Protein AF-A0A7W1T3N4-F1 (afdb_monomer)

Structure (mmCIF, N/CA/C/O backbone):
data_AF-A0A7W1T3N4-F1
#
_entry.id   AF-A0A7W1T3N4-F1
#
loop_
_atom_site.group_PDB
_atom_site.id
_atom_site.type_symbol
_atom_site.label_atom_id
_atom_site.label_alt_id
_atom_site.label_comp_id
_atom_site.label_asym_id
_atom_site.label_entity_id
_atom_site.label_seq_id
_atom_site.pdbx_PDB_ins_code
_atom_site.Cartn_x
_atom_site.Cartn_y
_atom_site.Cartn_z
_atom_site.occupancy
_atom_site.B_iso_or_equiv
_atom_site.auth_seq_id
_atom_site.auth_comp_id
_atom_site.auth_asym_id
_atom_site.auth_atom_id
_atom_site.pdbx_PDB_model_num
ATOM 1 N N . MET A 1 1 ? 21.839 -11.725 -26.999 1.00 81.81 1 MET A N 1
ATOM 2 C CA . MET A 1 1 ? 21.968 -10.620 -26.021 1.00 81.81 1 MET A CA 1
ATOM 3 C C . MET A 1 1 ? 20.569 -10.101 -25.738 1.00 81.81 1 MET A C 1
ATOM 5 O O . MET A 1 1 ? 19.747 -10.177 -26.647 1.00 81.81 1 MET A O 1
ATOM 9 N N . GLU A 1 2 ? 20.290 -9.672 -24.509 1.00 89.69 2 GLU A N 1
ATOM 10 C CA . GLU A 1 2 ? 18.996 -9.102 -24.119 1.00 89.69 2 GLU A CA 1
ATOM 11 C C . GLU A 1 2 ? 19.198 -7.636 -23.736 1.00 89.69 2 GLU A C 1
ATOM 13 O O . GLU A 1 2 ? 20.086 -7.328 -22.941 1.00 89.69 2 GLU A O 1
ATOM 18 N N . GLU A 1 3 ? 18.391 -6.753 -24.314 1.00 93.06 3 GLU A N 1
ATOM 19 C CA . GLU A 1 3 ? 18.346 -5.331 -23.975 1.00 93.06 3 GLU A CA 1
ATOM 20 C C . GLU A 1 3 ? 16.928 -4.966 -23.535 1.00 93.06 3 GLU A C 1
ATOM 22 O O . GLU A 1 3 ? 15.947 -5.442 -24.111 1.00 93.06 3 GLU A O 1
ATOM 27 N N . ARG A 1 4 ? 16.814 -4.119 -22.510 1.00 95.69 4 ARG A N 1
ATOM 28 C CA . ARG A 1 4 ? 15.535 -3.724 -21.912 1.00 95.69 4 ARG A CA 1
ATOM 29 C C . ARG A 1 4 ? 15.397 -2.207 -21.860 1.00 95.69 4 ARG A C 1
ATOM 31 O O . ARG A 1 4 ? 16.381 -1.491 -21.669 1.00 95.69 4 ARG A O 1
ATOM 38 N N . THR A 1 5 ? 14.162 -1.741 -21.976 1.00 95.62 5 THR A N 1
ATOM 39 C CA . THR A 1 5 ? 13.712 -0.410 -21.542 1.00 95.62 5 THR A CA 1
ATOM 40 C C . THR A 1 5 ? 12.548 -0.588 -20.568 1.00 95.62 5 THR A C 1
ATOM 42 O O . THR A 1 5 ? 12.168 -1.718 -20.268 1.00 95.62 5 THR A O 1
ATOM 45 N N . ASP A 1 6 ? 11.947 0.497 -20.085 1.00 95.31 6 ASP A N 1
ATOM 46 C CA . ASP A 1 6 ? 10.737 0.436 -19.258 1.00 95.31 6 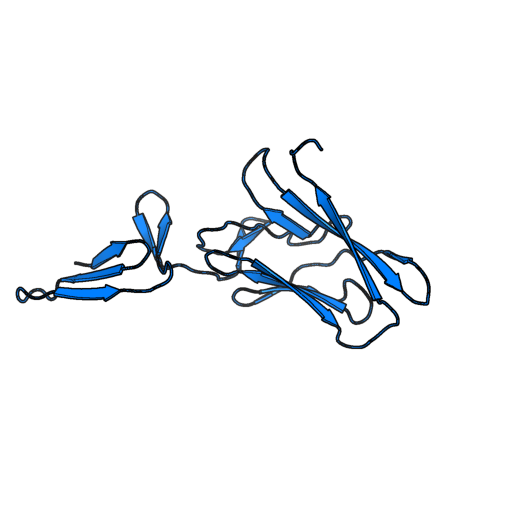ASP A CA 1
ATOM 47 C C . ASP A 1 6 ? 9.613 -0.407 -19.891 1.00 95.31 6 ASP A C 1
ATOM 49 O O . ASP A 1 6 ? 8.944 -1.167 -19.199 1.00 95.31 6 ASP A O 1
ATOM 53 N N . THR A 1 7 ? 9.442 -0.324 -21.208 1.00 96.81 7 THR A N 1
ATOM 54 C CA . THR A 1 7 ? 8.292 -0.857 -21.959 1.00 96.81 7 THR A CA 1
ATOM 55 C C . THR A 1 7 ? 8.673 -1.871 -23.035 1.00 96.81 7 THR A C 1
ATOM 57 O O . THR A 1 7 ? 7.804 -2.347 -23.772 1.00 96.81 7 THR A O 1
ATOM 60 N N . GLU A 1 8 ? 9.954 -2.220 -23.157 1.00 96.69 8 GLU A N 1
ATOM 61 C CA . GLU A 1 8 ? 10.449 -3.054 -24.251 1.00 96.69 8 GLU A CA 1
ATOM 62 C C . GLU A 1 8 ? 11.464 -4.099 -23.784 1.00 96.69 8 GLU A C 1
ATOM 64 O O . GLU A 1 8 ? 12.259 -3.865 -22.871 1.00 96.69 8 GLU A O 1
ATOM 69 N N . ILE A 1 9 ? 11.469 -5.241 -24.477 1.00 96.88 9 ILE A N 1
ATOM 70 C CA . ILE A 1 9 ? 12.539 -6.243 -24.408 1.00 96.88 9 ILE A CA 1
ATOM 71 C C . ILE A 1 9 ? 12.964 -6.590 -25.835 1.00 96.88 9 ILE A C 1
ATOM 73 O O . ILE A 1 9 ? 12.122 -6.886 -26.693 1.00 96.88 9 ILE A O 1
ATOM 77 N N . VAL A 1 10 ? 14.268 -6.546 -26.095 1.00 96.38 10 VAL A N 1
ATOM 78 C CA . VAL A 1 10 ? 14.880 -6.863 -27.387 1.00 96.38 10 VAL A CA 1
ATOM 79 C C . VAL A 1 10 ? 15.792 -8.075 -27.234 1.00 96.38 10 VAL A C 1
ATOM 81 O O . VAL A 1 10 ? 16.704 -8.081 -26.410 1.00 96.38 10 VAL A O 1
ATOM 84 N N . TYR A 1 11 ? 15.564 -9.085 -28.072 1.00 96.06 11 TYR A N 1
ATOM 85 C CA . TYR A 1 11 ? 16.369 -10.300 -28.146 1.00 96.06 11 TYR A CA 1
ATOM 86 C C . TYR A 1 11 ? 17.131 -10.354 -29.474 1.00 96.06 11 TYR A C 1
ATOM 88 O O . TYR A 1 11 ? 16.521 -10.316 -30.546 1.00 96.06 11 TYR A O 1
ATOM 96 N N . ASP A 1 12 ? 18.455 -10.491 -29.403 1.00 94.94 12 ASP A N 1
ATOM 97 C CA . ASP A 1 12 ? 19.294 -10.861 -30.551 1.00 94.94 12 ASP A CA 1
ATOM 98 C C . ASP A 1 12 ? 19.261 -12.386 -30.750 1.00 94.94 12 ASP A C 1
ATOM 100 O O . ASP A 1 12 ? 19.727 -13.141 -29.885 1.00 94.94 12 ASP A O 1
ATOM 104 N N . ASN A 1 13 ? 18.713 -12.822 -31.891 1.00 94.62 13 ASN A N 1
ATOM 105 C CA . ASN A 1 13 ? 18.519 -14.233 -32.237 1.00 94.62 13 ASN A CA 1
ATOM 106 C C . ASN A 1 13 ? 19.807 -14.912 -32.754 1.00 94.62 13 ASN A C 1
ATOM 108 O O . ASN A 1 13 ? 19.797 -16.115 -33.007 1.00 94.62 13 ASN A O 1
ATOM 112 N N . GLN A 1 14 ? 20.918 -14.174 -32.896 1.00 93.88 14 GLN A N 1
ATOM 113 C CA . GLN A 1 14 ? 22.229 -14.649 -33.374 1.00 93.88 14 GLN A CA 1
ATOM 114 C C . GLN A 1 14 ? 22.254 -15.173 -34.822 1.00 93.88 14 GLN A C 1
ATOM 116 O O . GLN A 1 14 ? 23.226 -15.800 -35.244 1.00 93.88 14 GLN A O 1
ATOM 121 N N . ASP A 1 15 ? 21.219 -14.888 -35.610 1.00 95.50 15 ASP A N 1
ATOM 122 C CA . ASP A 1 15 ? 21.113 -15.225 -37.036 1.00 95.50 15 ASP A CA 1
ATOM 123 C C . ASP A 1 15 ? 20.993 -13.979 -37.938 1.00 95.50 15 ASP A C 1
ATOM 125 O O . ASP A 1 15 ? 20.713 -14.083 -39.133 1.00 95.50 15 ASP A O 1
ATOM 129 N N . GLY A 1 16 ? 21.224 -12.791 -37.368 1.00 93.38 16 GLY A N 1
ATOM 130 C CA . GLY A 1 16 ? 21.045 -11.497 -38.030 1.00 93.38 16 GLY A CA 1
ATOM 131 C C . GLY A 1 16 ? 19.628 -10.923 -37.922 1.00 93.38 16 GLY A C 1
ATOM 132 O O . GLY A 1 16 ? 19.396 -9.815 -38.409 1.00 93.38 16 GLY A O 1
ATOM 133 N N . SER A 1 17 ? 18.691 -11.630 -37.281 1.00 96.38 17 SER A N 1
ATOM 134 C CA . SER A 1 17 ? 17.362 -11.121 -36.926 1.00 96.38 17 SER A CA 1
ATOM 135 C C . SER A 1 17 ? 17.258 -10.740 -35.442 1.00 96.38 17 SER A C 1
ATOM 137 O O . SER A 1 17 ? 18.048 -11.184 -34.607 1.00 96.38 17 SER A O 1
ATOM 139 N N . PHE A 1 18 ? 16.255 -9.924 -35.104 1.00 96.06 18 PHE A N 1
ATOM 140 C CA . PHE A 1 18 ? 15.921 -9.560 -33.725 1.00 96.06 18 PHE A CA 1
ATOM 141 C C . PHE A 1 18 ? 14.428 -9.757 -33.449 1.00 96.06 18 PHE A C 1
ATOM 143 O O . PHE A 1 18 ? 13.590 -9.586 -34.338 1.00 96.06 18 PHE A O 1
ATOM 150 N N . THR A 1 19 ? 14.099 -10.070 -32.196 1.00 96.88 19 THR A N 1
ATOM 151 C CA . THR A 1 19 ? 12.719 -10.131 -31.695 1.00 96.88 19 THR A CA 1
ATOM 152 C C . THR A 1 19 ? 12.501 -8.988 -30.712 1.00 96.88 19 THR A C 1
ATOM 154 O O . THR A 1 19 ? 13.255 -8.862 -29.751 1.00 96.88 19 THR A O 1
ATOM 157 N N . LYS A 1 20 ? 11.469 -8.164 -30.928 1.00 96.56 20 LYS A N 1
ATOM 158 C CA . LYS A 1 20 ? 11.122 -7.047 -30.038 1.00 96.56 20 LYS A CA 1
ATOM 159 C C . LYS A 1 20 ? 9.722 -7.226 -29.464 1.00 96.56 20 LYS A C 1
ATOM 161 O O . LYS A 1 20 ? 8.762 -7.385 -30.218 1.00 96.56 20 LYS A O 1
ATOM 166 N N . GLN A 1 21 ? 9.617 -7.174 -28.142 1.00 97.38 21 GLN A N 1
ATOM 167 C CA . GLN A 1 21 ? 8.351 -7.127 -27.413 1.00 97.38 21 GLN A CA 1
ATOM 168 C C . GLN A 1 21 ? 8.109 -5.695 -26.934 1.00 97.38 21 GLN A C 1
ATOM 170 O O . GLN A 1 21 ? 9.031 -5.061 -26.427 1.00 97.38 21 GLN A O 1
ATOM 175 N N . ILE A 1 22 ? 6.892 -5.184 -27.141 1.00 97.06 22 ILE A N 1
ATOM 176 C CA . ILE A 1 22 ? 6.497 -3.808 -26.811 1.00 97.06 22 ILE A CA 1
ATOM 177 C C . ILE A 1 22 ? 5.224 -3.868 -25.975 1.00 97.06 22 ILE A C 1
ATOM 179 O O . ILE A 1 22 ? 4.253 -4.519 -26.371 1.00 97.06 22 ILE A O 1
ATOM 183 N N . TYR A 1 23 ? 5.235 -3.171 -24.847 1.00 96.12 23 TYR A N 1
ATOM 184 C CA . TYR A 1 23 ? 4.150 -3.132 -23.876 1.00 96.12 23 TYR A CA 1
ATOM 185 C C . TYR A 1 23 ? 3.604 -1.708 -23.752 1.00 96.12 23 TYR A C 1
ATOM 187 O O . TYR A 1 23 ? 4.304 -0.729 -23.996 1.00 96.12 23 TYR A O 1
ATOM 195 N N . THR A 1 24 ? 2.327 -1.581 -23.393 1.00 94.62 24 THR A N 1
ATOM 196 C CA . THR A 1 24 ? 1.679 -0.274 -23.180 1.00 94.62 24 THR A CA 1
ATOM 197 C C . THR A 1 24 ? 1.911 0.289 -21.781 1.00 94.62 24 THR A C 1
ATOM 199 O O . THR A 1 24 ? 1.615 1.454 -21.541 1.00 94.62 24 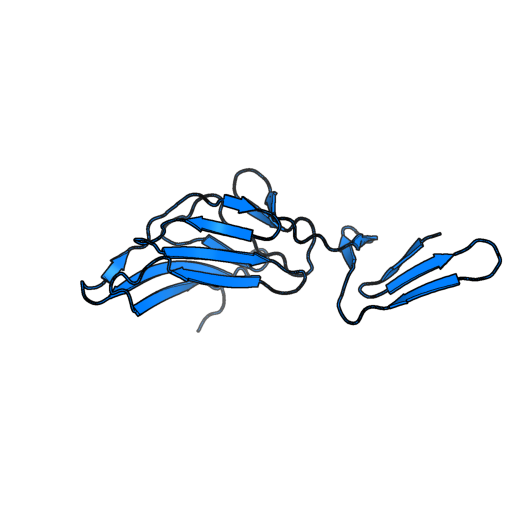THR A O 1
ATOM 202 N N . GLU A 1 25 ? 2.406 -0.541 -20.865 1.00 92.88 25 GLU A N 1
ATOM 203 C CA . GLU A 1 25 ? 2.706 -0.198 -19.478 1.00 92.88 25 GLU A CA 1
ATOM 204 C C . GLU A 1 25 ? 4.153 -0.596 -19.161 1.00 92.88 25 GLU A C 1
ATOM 206 O O . GLU A 1 25 ? 4.658 -1.543 -19.777 1.00 92.88 25 GLU A O 1
ATOM 211 N N . PRO A 1 26 ? 4.825 0.090 -18.217 1.00 95.19 26 PRO A N 1
ATOM 212 C CA . PRO A 1 26 ? 6.173 -0.280 -17.821 1.00 95.19 26 PRO A CA 1
ATOM 213 C C . PRO A 1 26 ? 6.205 -1.682 -17.203 1.00 95.19 26 PRO A C 1
ATOM 215 O O . PRO A 1 26 ? 5.525 -1.955 -16.211 1.00 95.19 26 PRO A O 1
ATOM 218 N N . ILE A 1 27 ? 7.012 -2.556 -17.797 1.00 95.81 27 ILE A N 1
ATOM 219 C CA . ILE A 1 27 ? 7.267 -3.934 -17.361 1.00 95.81 27 ILE A CA 1
ATOM 220 C C . ILE A 1 27 ? 8.658 -4.110 -16.746 1.00 95.81 27 ILE A C 1
ATOM 222 O O . ILE A 1 27 ? 8.919 -5.135 -16.118 1.00 95.81 27 ILE A O 1
ATOM 226 N N . ASN A 1 28 ? 9.532 -3.113 -16.895 1.00 96.81 28 ASN A N 1
ATOM 227 C CA . ASN A 1 28 ? 10.831 -3.049 -16.242 1.00 96.81 28 ASN A CA 1
ATOM 228 C C . ASN A 1 28 ? 10.970 -1.728 -15.479 1.00 96.81 28 ASN A C 1
ATOM 230 O O . ASN A 1 28 ? 10.406 -0.705 -15.867 1.00 96.81 28 ASN A O 1
ATOM 234 N N . VAL A 1 29 ? 11.769 -1.741 -14.420 1.00 95.62 29 VAL A N 1
ATOM 235 C CA . VAL A 1 29 ? 12.150 -0.563 -13.637 1.00 95.62 29 VAL A CA 1
ATOM 236 C C . VAL A 1 29 ? 13.659 -0.535 -13.458 1.00 95.62 29 VAL A C 1
ATOM 238 O O . VAL A 1 29 ? 14.337 -1.557 -13.575 1.00 95.62 29 VAL A O 1
ATOM 241 N N . LYS A 1 30 ? 14.197 0.659 -13.221 1.00 93.38 30 LYS A N 1
ATOM 242 C CA . LYS A 1 30 ? 15.638 0.858 -13.123 1.00 93.38 30 LYS A CA 1
ATOM 243 C C . LYS A 1 30 ? 16.106 0.689 -11.680 1.00 93.38 30 LYS A C 1
ATOM 245 O O . LYS A 1 30 ? 15.717 1.481 -10.823 1.00 93.38 30 LYS A O 1
ATOM 250 N N . GLU A 1 31 ? 16.973 -0.285 -11.434 1.00 88.88 31 GLU A N 1
ATOM 251 C CA . GLU A 1 31 ? 17.677 -0.470 -10.160 1.00 88.88 31 GLU A CA 1
ATOM 252 C C . GLU A 1 31 ? 19.183 -0.412 -10.387 1.00 88.88 31 GLU A C 1
ATOM 254 O O . GLU A 1 31 ? 19.694 -1.023 -11.316 1.00 88.88 31 GLU A O 1
ATOM 259 N N . ASP A 1 32 ? 19.889 0.384 -9.582 1.00 88.81 32 ASP A N 1
ATOM 260 C CA . ASP A 1 32 ? 21.354 0.525 -9.623 1.00 88.81 32 ASP A CA 1
ATOM 261 C C . ASP A 1 32 ? 21.971 0.817 -11.005 1.00 88.81 32 ASP A C 1
ATOM 263 O O . ASP A 1 32 ? 23.164 0.636 -11.232 1.00 88.81 32 ASP A O 1
ATOM 267 N N . GLY A 1 33 ? 21.172 1.367 -11.924 1.00 90.50 33 GLY A N 1
ATOM 268 C CA . GLY A 1 33 ? 21.598 1.695 -13.283 1.00 90.50 33 GLY A CA 1
ATOM 269 C C . GLY A 1 33 ? 21.113 0.715 -14.352 1.00 90.50 33 GLY A C 1
ATOM 270 O O . GLY A 1 33 ? 21.104 1.102 -15.524 1.00 90.50 33 GLY A O 1
ATOM 271 N N . ASP A 1 34 ? 20.621 -0.455 -13.954 1.00 93.44 34 ASP A N 1
ATOM 272 C CA . ASP A 1 34 ? 20.212 -1.549 -14.830 1.00 93.44 34 ASP A CA 1
ATOM 273 C C . ASP A 1 34 ? 18.687 -1.719 -14.871 1.00 93.44 34 ASP A C 1
ATOM 275 O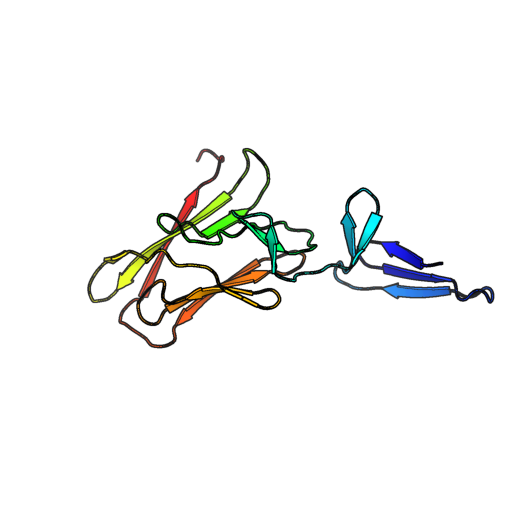 O . ASP A 1 34 ? 17.961 -1.359 -13.943 1.00 93.44 34 ASP A O 1
ATOM 279 N N . TRP A 1 35 ? 18.183 -2.221 -16.000 1.00 95.56 35 TRP A N 1
ATOM 280 C CA . TRP A 1 35 ? 16.758 -2.477 -16.202 1.00 95.56 35 TRP A CA 1
ATOM 281 C C . TRP A 1 35 ? 16.395 -3.882 -15.747 1.00 95.56 35 TRP A C 1
ATOM 283 O O . TRP A 1 35 ? 16.835 -4.876 -16.333 1.00 95.56 35 TRP A O 1
ATOM 293 N N . GLU A 1 36 ? 15.513 -3.954 -14.763 1.00 96.00 36 GLU A N 1
ATOM 294 C CA . GLU A 1 36 ? 15.074 -5.210 -14.176 1.00 96.00 36 GLU A CA 1
ATOM 295 C C . GLU A 1 36 ? 13.552 -5.352 -14.240 1.00 96.00 36 GLU A C 1
ATOM 297 O O . GLU A 1 36 ? 12.846 -4.341 -14.172 1.00 96.00 36 GLU A O 1
ATOM 302 N N . PRO A 1 37 ? 13.018 -6.579 -14.367 1.00 96.12 37 PRO A N 1
ATOM 303 C CA . PRO A 1 37 ? 11.583 -6.790 -14.457 1.00 96.12 37 PRO A CA 1
ATOM 304 C C . PRO A 1 37 ? 10.880 -6.317 -13.190 1.00 96.12 37 PRO A C 1
ATOM 306 O O . PRO A 1 37 ? 11.339 -6.570 -12.075 1.00 96.12 37 PRO A O 1
ATOM 309 N N . VAL A 1 38 ? 9.731 -5.674 -13.367 1.00 97.06 38 VAL A N 1
ATOM 310 C CA . VAL A 1 38 ? 8.846 -5.302 -12.262 1.00 97.06 38 VAL A CA 1
ATOM 311 C C . VAL A 1 38 ? 8.482 -6.542 -11.443 1.00 97.06 38 VAL A C 1
ATOM 313 O O . VAL A 1 38 ? 8.070 -7.565 -11.992 1.00 97.06 38 VAL A O 1
ATOM 316 N N . SER A 1 39 ? 8.556 -6.412 -10.122 1.00 97.12 39 SER A N 1
ATOM 317 C CA . SER A 1 39 ? 8.048 -7.383 -9.161 1.00 97.12 39 SER A CA 1
ATOM 318 C C . SER A 1 39 ? 7.253 -6.662 -8.082 1.00 97.12 39 SER A C 1
ATOM 320 O O . SER A 1 39 ? 7.788 -5.932 -7.253 1.00 97.12 39 SER A O 1
ATOM 322 N N . ASN A 1 40 ? 5.943 -6.873 -8.072 1.00 96.81 40 ASN A N 1
ATOM 323 C CA . ASN A 1 40 ? 5.051 -6.322 -7.057 1.00 96.81 40 ASN A CA 1
ATOM 324 C C . ASN A 1 40 ? 4.865 -7.258 -5.851 1.00 96.81 40 ASN A C 1
ATOM 326 O O . ASN A 1 40 ? 3.937 -7.056 -5.072 1.00 96.81 40 ASN A O 1
ATOM 330 N N . MET A 1 41 ? 5.710 -8.284 -5.703 1.00 97.94 41 MET A N 1
ATOM 331 C CA . MET A 1 41 ? 5.703 -9.167 -4.538 1.00 97.94 41 MET A CA 1
ATOM 332 C C . MET A 1 41 ? 6.033 -8.364 -3.278 1.00 97.94 41 MET A C 1
ATOM 334 O O . MET A 1 41 ? 7.066 -7.701 -3.225 1.00 97.94 41 MET A O 1
ATOM 338 N N . MET A 1 42 ? 5.180 -8.431 -2.260 1.00 97.94 42 MET A N 1
ATOM 339 C CA . MET A 1 42 ? 5.434 -7.777 -0.980 1.00 97.94 42 MET A CA 1
ATOM 340 C C . MET A 1 42 ? 6.426 -8.603 -0.164 1.00 97.94 42 MET A C 1
ATOM 342 O O . MET A 1 42 ? 6.206 -9.791 0.087 1.00 97.94 42 MET A O 1
ATOM 346 N N . ILE A 1 43 ? 7.493 -7.959 0.292 1.00 97.56 43 ILE A N 1
ATOM 347 C CA . ILE A 1 43 ? 8.546 -8.559 1.108 1.00 97.56 43 ILE A CA 1
ATOM 348 C C . ILE A 1 43 ? 8.747 -7.751 2.392 1.00 97.56 43 ILE A C 1
ATOM 350 O O . ILE A 1 43 ? 8.418 -6.567 2.457 1.00 97.56 43 ILE A O 1
ATOM 354 N N . LEU A 1 44 ? 9.280 -8.403 3.427 1.00 96.88 44 LEU A N 1
ATOM 355 C CA . LEU A 1 44 ? 9.809 -7.688 4.587 1.00 96.88 44 LEU A CA 1
ATOM 356 C C . LEU A 1 44 ? 11.116 -7.011 4.176 1.00 96.88 44 LEU A C 1
ATOM 358 O O . LEU A 1 44 ? 12.052 -7.692 3.753 1.00 96.88 44 LEU A O 1
ATOM 362 N N . ASP A 1 45 ? 11.164 -5.693 4.320 1.00 90.81 45 ASP A N 1
ATOM 363 C CA . ASP A 1 45 ? 12.367 -4.892 4.140 1.00 90.81 45 ASP A CA 1
ATOM 364 C C . ASP A 1 45 ? 12.892 -4.493 5.526 1.00 90.81 45 ASP A C 1
ATOM 366 O O . ASP A 1 45 ? 12.408 -3.567 6.188 1.00 90.81 45 ASP A O 1
ATOM 370 N N . GLY A 1 46 ? 13.823 -5.305 6.029 1.00 89.69 46 GLY A N 1
ATOM 371 C CA . GLY A 1 46 ? 14.261 -5.259 7.422 1.00 89.69 46 GLY A CA 1
ATOM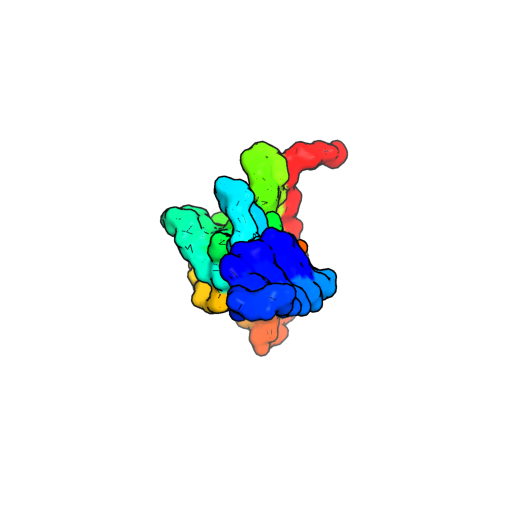 372 C C . GLY A 1 46 ? 13.209 -5.785 8.409 1.00 89.69 46 GLY A C 1
ATOM 373 O O . GLY A 1 46 ?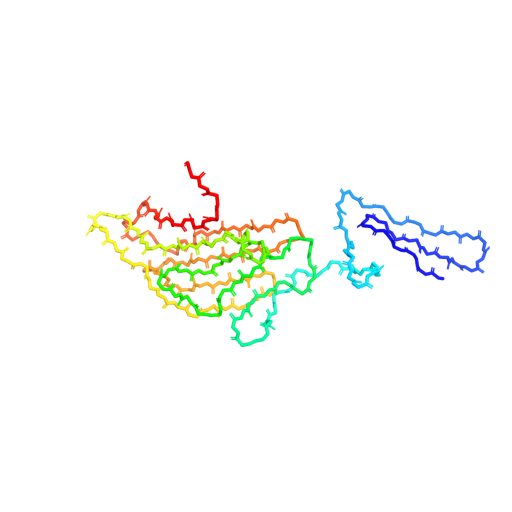 12.366 -6.614 8.067 1.00 89.69 46 GLY A O 1
ATOM 374 N N . SER A 1 47 ? 13.298 -5.348 9.670 1.00 83.81 47 SER A N 1
ATOM 375 C CA . SER A 1 47 ? 12.338 -5.717 10.726 1.00 83.81 47 SER A CA 1
ATOM 376 C C . SER A 1 47 ? 11.128 -4.791 10.809 1.00 83.81 47 SER A C 1
ATOM 378 O O . SER A 1 47 ? 10.114 -5.178 11.385 1.00 83.81 47 SER A O 1
ATOM 380 N N . ASP A 1 48 ? 11.233 -3.591 10.238 1.00 91.06 48 ASP A N 1
ATOM 381 C CA . ASP A 1 48 ? 10.354 -2.471 10.584 1.00 91.06 48 ASP A CA 1
ATOM 382 C C . ASP A 1 48 ? 9.482 -2.022 9.403 1.00 91.06 48 ASP A C 1
ATOM 384 O O . ASP A 1 48 ? 8.644 -1.134 9.555 1.00 91.06 48 ASP A O 1
ATOM 388 N N . SER A 1 49 ? 9.650 -2.624 8.219 1.00 95.94 49 SER A N 1
ATOM 389 C CA . SER A 1 49 ? 8.894 -2.234 7.031 1.00 95.94 49 SER A CA 1
ATOM 390 C C . SER A 1 49 ? 8.577 -3.397 6.093 1.00 95.94 49 SER A C 1
ATOM 392 O O . SER A 1 49 ? 9.256 -4.424 6.058 1.00 95.94 49 SER A O 1
ATOM 394 N N . ILE A 1 50 ? 7.493 -3.233 5.343 1.00 98.19 50 ILE A N 1
ATOM 395 C CA . ILE A 1 50 ? 7.075 -4.094 4.240 1.00 98.19 50 ILE A CA 1
ATOM 396 C C . ILE A 1 50 ? 7.063 -3.235 2.978 1.00 98.19 50 ILE A C 1
ATOM 398 O O . ILE A 1 50 ? 6.437 -2.174 2.963 1.00 98.19 50 ILE A O 1
ATOM 402 N N . ALA A 1 51 ? 7.701 -3.704 1.913 1.00 97.38 51 ALA A N 1
ATOM 403 C CA . ALA A 1 51 ? 7.806 -2.991 0.644 1.00 97.38 51 ALA A CA 1
ATOM 404 C C . ALA A 1 51 ? 7.625 -3.963 -0.534 1.00 97.38 51 ALA A C 1
ATOM 406 O O . ALA A 1 51 ? 7.820 -5.172 -0.370 1.00 97.38 51 ALA A O 1
ATOM 407 N N . PRO A 1 52 ? 7.199 -3.487 -1.715 1.00 97.00 52 PRO A N 1
ATOM 408 C CA . PRO A 1 52 ? 7.264 -4.299 -2.922 1.00 97.00 52 PRO A CA 1
ATOM 409 C C . PRO A 1 52 ? 8.725 -4.558 -3.303 1.00 97.00 52 PRO A C 1
ATOM 411 O O . PRO A 1 52 ? 9.573 -3.684 -3.148 1.00 97.00 52 PRO A O 1
ATOM 414 N N . GLU A 1 53 ? 9.007 -5.744 -3.836 1.00 96.25 53 GLU A N 1
ATOM 415 C CA . GLU A 1 53 ? 10.359 -6.146 -4.233 1.00 96.25 53 GLU A CA 1
ATOM 416 C C . GLU A 1 53 ? 10.956 -5.207 -5.285 1.00 96.25 53 GLU A C 1
ATOM 418 O O . GLU A 1 53 ? 12.128 -4.857 -5.191 1.00 96.25 53 GLU A O 1
ATOM 423 N N . ARG A 1 54 ? 10.169 -4.813 -6.297 1.00 95.75 54 ARG A N 1
ATOM 424 C CA . ARG A 1 54 ? 10.643 -3.957 -7.385 1.00 95.75 54 ARG A CA 1
ATOM 425 C C . ARG A 1 54 ? 9.511 -3.261 -8.144 1.00 95.75 54 ARG A C 1
ATOM 427 O O . ARG A 1 54 ? 8.952 -3.806 -9.099 1.00 95.75 54 ARG A O 1
ATOM 434 N N . THR A 1 55 ? 9.196 -2.029 -7.769 1.00 95.62 55 THR A N 1
ATOM 435 C CA . THR A 1 55 ? 8.170 -1.210 -8.436 1.00 95.62 55 THR A CA 1
ATOM 436 C C . THR A 1 55 ? 8.620 0.242 -8.581 1.00 95.62 55 THR A C 1
ATOM 438 O O . THR A 1 55 ? 9.521 0.702 -7.879 1.00 95.62 55 THR A O 1
ATOM 441 N N . GLU A 1 56 ? 8.006 0.969 -9.514 1.00 93.12 56 GLU A N 1
ATOM 442 C CA . GLU A 1 56 ? 8.291 2.383 -9.768 1.00 93.12 56 GLU A CA 1
ATOM 443 C C . GLU A 1 56 ? 7.882 3.254 -8.578 1.00 93.12 56 GLU A C 1
ATOM 445 O O . GLU A 1 56 ? 8.676 4.057 -8.087 1.00 93.12 56 GLU A O 1
ATOM 450 N N . ILE A 1 57 ? 6.662 3.062 -8.070 1.00 92.56 57 ILE A N 1
ATOM 451 C CA . ILE A 1 57 ? 6.282 3.634 -6.780 1.00 92.56 57 ILE A CA 1
ATOM 452 C C . ILE A 1 57 ? 6.805 2.741 -5.658 1.00 92.56 57 ILE A C 1
ATOM 454 O O . ILE A 1 57 ? 6.737 1.519 -5.746 1.00 92.56 57 ILE A O 1
ATOM 458 N N . LYS A 1 58 ? 7.299 3.346 -4.580 1.00 92.25 58 LYS A N 1
ATOM 459 C CA . LYS A 1 58 ? 7.894 2.626 -3.446 1.00 92.25 58 LYS A CA 1
ATOM 460 C C . LYS A 1 58 ? 7.092 2.878 -2.167 1.00 92.25 58 LYS A C 1
ATOM 462 O O . LYS A 1 58 ? 7.542 3.640 -1.312 1.00 92.25 58 LYS A O 1
ATOM 467 N N . PRO A 1 59 ? 5.863 2.340 -2.058 1.00 95.50 59 PRO A N 1
ATOM 468 C CA . PRO A 1 59 ? 5.119 2.401 -0.810 1.00 95.50 59 PRO A CA 1
ATOM 469 C C . PRO A 1 59 ? 5.828 1.566 0.254 1.00 95.50 59 PRO A C 1
ATOM 471 O O . PRO A 1 59 ? 6.331 0.478 -0.034 1.00 95.50 59 PRO A O 1
ATOM 474 N N . THR A 1 60 ? 5.798 2.041 1.490 1.00 96.94 60 THR A N 1
ATOM 475 C CA . THR A 1 60 ? 6.171 1.247 2.656 1.00 96.94 60 THR A CA 1
ATOM 476 C C . THR A 1 60 ? 4.943 1.028 3.526 1.00 96.94 60 THR A C 1
ATOM 478 O O . THR A 1 60 ? 4.085 1.899 3.677 1.00 96.94 60 THR A O 1
ATOM 481 N N . PHE A 1 61 ? 4.836 -0.165 4.090 1.00 98.19 61 PHE A N 1
ATOM 482 C CA . PHE A 1 61 ? 3.772 -0.554 5.004 1.00 98.19 61 PHE A CA 1
ATOM 483 C C . PHE A 1 61 ? 4.381 -0.984 6.331 1.00 98.19 61 PHE A C 1
ATOM 485 O O . PHE A 1 61 ? 5.465 -1.570 6.362 1.00 98.19 61 PHE A O 1
ATOM 492 N N . PHE A 1 62 ? 3.688 -0.715 7.431 1.00 98.00 62 PHE A N 1
ATOM 493 C CA . PHE A 1 62 ? 4.169 -1.124 8.745 1.00 98.00 62 PHE A CA 1
ATOM 494 C C . PHE A 1 62 ? 3.828 -2.597 9.017 1.00 98.00 62 PHE A C 1
ATOM 496 O O . PHE A 1 62 ? 2.676 -2.992 8.813 1.00 98.00 62 PHE A O 1
ATOM 503 N N . PRO A 1 63 ? 4.782 -3.426 9.485 1.00 98.25 63 PRO A N 1
ATOM 504 C CA . PRO A 1 63 ? 4.506 -4.805 9.885 1.00 98.25 63 PRO A CA 1
ATOM 505 C C . PRO A 1 63 ? 3.477 -4.909 11.014 1.00 98.25 63 PRO A C 1
ATOM 507 O O . PRO A 1 63 ? 2.717 -5.872 11.052 1.00 98.25 63 PRO A O 1
ATOM 510 N N . GLU A 1 64 ? 3.427 -3.909 11.892 1.00 98.06 64 GLU A N 1
ATOM 511 C CA . GLU A 1 64 ? 2.420 -3.719 12.935 1.00 98.06 64 GLU A CA 1
ATOM 512 C C . GLU A 1 64 ? 1.864 -2.302 12.803 1.00 98.06 64 GLU A C 1
ATOM 514 O O . GLU A 1 64 ? 2.626 -1.361 12.584 1.00 98.06 64 GLU A O 1
ATOM 519 N N . MET A 1 65 ? 0.549 -2.128 12.919 1.00 98.19 65 MET A N 1
ATOM 520 C CA . MET A 1 65 ? -0.011 -0.778 12.986 1.00 98.19 65 MET A CA 1
ATOM 521 C C . MET A 1 65 ? 0.421 -0.063 14.271 1.00 98.19 65 MET A C 1
ATOM 523 O O . MET A 1 65 ? 0.566 -0.681 15.322 1.00 98.19 65 MET A O 1
ATOM 527 N N . GLU A 1 66 ? 0.567 1.258 14.200 1.00 96.69 66 GLU A N 1
ATOM 528 C CA . GLU A 1 66 ? 0.872 2.083 15.371 1.00 96.69 66 GLU A CA 1
ATOM 529 C C . GLU A 1 66 ? -0.029 3.313 15.415 1.00 96.69 66 GLU A C 1
ATOM 531 O O . GLU A 1 66 ? 0.117 4.245 14.618 1.00 96.69 66 GLU A O 1
ATOM 536 N N . GLN A 1 67 ? -0.956 3.344 16.371 1.00 96.38 67 GLN A N 1
ATOM 537 C CA . GLN A 1 67 ? -1.948 4.410 16.520 1.00 96.38 67 GLN A CA 1
ATOM 538 C C . GLN A 1 67 ? -2.736 4.640 15.221 1.00 96.38 67 GLN A C 1
ATOM 540 O O . GLN A 1 67 ? -2.923 5.776 14.781 1.00 96.38 67 GLN A O 1
ATOM 545 N N . GLY A 1 68 ? -3.147 3.554 14.568 1.00 97.62 68 GLY A N 1
ATOM 546 C CA . GLY A 1 68 ? -3.848 3.582 13.291 1.00 97.62 68 GLY A CA 1
ATOM 547 C C . GLY A 1 68 ? -2.948 3.791 12.074 1.00 97.62 68 GLY A C 1
ATOM 548 O O . GLY A 1 68 ? -3.436 3.627 10.959 1.00 97.62 68 GLY A O 1
ATOM 549 N N . LYS A 1 69 ? -1.663 4.143 12.229 1.00 98.06 69 LYS A N 1
ATOM 550 C CA . LYS A 1 69 ? -0.735 4.298 11.097 1.00 98.06 69 LYS A CA 1
ATOM 551 C C . LYS A 1 69 ? -0.410 2.940 10.490 1.00 98.06 69 LYS A C 1
ATOM 553 O O . LYS A 1 69 ? -0.157 1.989 11.225 1.00 98.06 69 LYS A O 1
ATOM 558 N N . TYR A 1 70 ? -0.385 2.867 9.163 1.00 98.19 70 TYR A N 1
ATOM 559 C CA . TYR A 1 70 ? -0.151 1.603 8.454 1.00 98.19 70 TYR A CA 1
ATOM 560 C C . TYR A 1 70 ? 0.681 1.731 7.178 1.00 98.19 70 TYR A C 1
ATOM 562 O O . TYR A 1 70 ? 1.245 0.734 6.737 1.00 98.19 70 TYR A O 1
ATOM 570 N N . SER A 1 71 ? 0.760 2.908 6.553 1.00 97.25 71 SER A N 1
ATOM 571 C CA . SER A 1 71 ? 1.539 3.074 5.324 1.00 97.25 71 SER A CA 1
ATOM 572 C C . SER A 1 71 ? 2.183 4.442 5.196 1.00 97.25 71 SER A C 1
ATOM 574 O O . SER A 1 71 ? 1.704 5.440 5.750 1.00 97.25 71 SER A O 1
ATOM 576 N N . GLN A 1 72 ? 3.277 4.477 4.440 1.00 95.88 72 GLN A N 1
ATOM 577 C CA . GLN A 1 72 ? 3.971 5.690 4.055 1.00 95.88 72 GLN A CA 1
ATOM 578 C C . GLN A 1 72 ? 4.334 5.670 2.568 1.00 95.88 72 GLN A C 1
ATOM 580 O O . GLN A 1 72 ? 4.579 4.626 1.964 1.00 95.88 72 GLN A O 1
ATOM 585 N N . PHE A 1 73 ? 4.366 6.859 1.977 1.00 93.62 73 PHE A N 1
ATOM 586 C CA . PHE A 1 73 ? 4.731 7.076 0.582 1.00 93.62 73 PHE A CA 1
ATOM 587 C C . PHE A 1 73 ? 5.725 8.226 0.486 1.00 93.62 73 PHE A C 1
ATOM 589 O O . PHE A 1 73 ? 5.542 9.254 1.138 1.00 93.62 73 PHE A O 1
ATOM 596 N N . GLY A 1 74 ? 6.731 8.085 -0.375 1.00 88.62 74 GLY A N 1
ATOM 597 C CA . GLY A 1 74 ? 7.760 9.100 -0.599 1.00 88.62 74 GLY A CA 1
ATOM 598 C C . GLY A 1 74 ? 9.060 8.820 0.154 1.00 88.62 74 GLY A C 1
ATOM 599 O O . GLY A 1 74 ? 9.221 7.792 0.806 1.00 88.62 74 GLY A O 1
ATOM 600 N N . GLU A 1 75 ? 10.006 9.751 0.048 1.00 81.56 75 GLU A N 1
ATOM 601 C CA . GLU A 1 75 ? 11.379 9.577 0.531 1.00 81.56 75 GLU A CA 1
ATOM 602 C C . GLU A 1 75 ? 11.795 10.716 1.471 1.00 81.56 75 GLU A C 1
ATOM 604 O O . GLU A 1 75 ? 11.464 11.887 1.247 1.00 81.56 75 GLU A O 1
ATOM 609 N N . GLY A 1 76 ? 12.554 10.365 2.515 1.00 80.88 76 GLY A N 1
ATOM 610 C CA . GLY A 1 76 ? 13.095 11.312 3.490 1.00 80.88 76 GLY A CA 1
ATOM 611 C C . GLY A 1 76 ? 12.015 12.178 4.142 1.00 80.88 76 GLY A C 1
ATOM 612 O O . GLY A 1 76 ? 10.981 11.683 4.582 1.00 80.88 76 GLY A O 1
ATOM 613 N N . ASP A 1 77 ? 12.243 13.490 4.172 1.00 81.56 77 ASP A N 1
ATOM 614 C CA . ASP A 1 77 ? 11.352 14.450 4.839 1.00 81.56 77 ASP A CA 1
ATOM 615 C C . ASP A 1 77 ? 10.041 14.724 4.076 1.00 81.56 77 ASP A C 1
ATOM 617 O O . ASP A 1 77 ? 9.154 15.395 4.599 1.00 81.56 77 ASP A O 1
ATOM 621 N N . ASN A 1 78 ? 9.888 14.215 2.847 1.00 85.88 78 ASN A N 1
ATOM 622 C CA . ASN A 1 78 ? 8.707 14.445 2.005 1.00 85.88 78 ASN A CA 1
ATOM 623 C C . ASN A 1 78 ? 7.696 13.291 2.065 1.00 85.88 78 ASN A C 1
ATOM 625 O O . ASN A 1 78 ? 6.902 13.107 1.140 1.00 85.88 78 ASN A O 1
ATOM 629 N N . GLN A 1 79 ? 7.730 12.502 3.137 1.00 90.12 79 GLN A N 1
ATOM 630 C CA . GLN A 1 79 ? 6.832 11.371 3.304 1.00 90.12 79 GLN A CA 1
ATOM 631 C C . GLN A 1 79 ? 5.393 11.801 3.600 1.00 90.12 79 GLN A C 1
ATOM 633 O O . GLN A 1 79 ? 5.119 12.745 4.346 1.00 90.12 79 GLN A O 1
ATOM 638 N N . ILE A 1 80 ? 4.461 11.048 3.028 1.00 93.88 80 ILE A N 1
ATOM 639 C CA . ILE A 1 80 ? 3.043 11.069 3.362 1.00 93.88 80 ILE A CA 1
ATOM 640 C C . ILE A 1 80 ? 2.773 9.824 4.197 1.00 93.88 80 ILE A C 1
ATOM 642 O O . ILE A 1 80 ? 3.019 8.721 3.726 1.00 93.88 80 ILE A O 1
ATOM 646 N N . THR A 1 81 ? 2.285 9.990 5.424 1.00 96.12 81 THR A N 1
ATOM 647 C CA . THR A 1 81 ? 1.886 8.878 6.301 1.00 96.12 81 THR A CA 1
ATOM 648 C C . THR A 1 81 ? 0.371 8.801 6.369 1.00 96.12 81 THR A C 1
ATOM 650 O O . THR A 1 81 ? -0.281 9.803 6.674 1.00 96.12 81 THR A O 1
ATOM 653 N N . PHE A 1 82 ? -0.175 7.614 6.129 1.00 97.62 82 PHE A N 1
ATOM 654 C CA . PHE A 1 82 ? -1.594 7.331 6.283 1.00 97.62 82 PHE A CA 1
ATOM 655 C C . PHE A 1 82 ? -1.853 6.619 7.606 1.00 97.62 82 PHE A C 1
ATOM 657 O O . PHE A 1 82 ? -1.149 5.675 7.983 1.00 97.62 82 PHE A O 1
ATOM 664 N N . ALA A 1 83 ? -2.904 7.064 8.284 1.00 98.38 83 ALA A N 1
ATOM 665 C CA . ALA A 1 83 ? -3.465 6.397 9.440 1.00 98.38 83 ALA A CA 1
ATOM 666 C C . ALA A 1 83 ? -4.976 6.259 9.299 1.00 98.38 83 ALA A C 1
ATOM 668 O O . ALA A 1 83 ? -5.660 7.207 8.920 1.00 98.38 83 ALA A O 1
ATOM 669 N N . LEU A 1 84 ? -5.500 5.088 9.642 1.00 98.38 84 LEU A N 1
ATOM 670 C CA . LEU A 1 84 ? -6.925 4.850 9.807 1.00 98.38 84 LEU A CA 1
ATOM 671 C C . LEU A 1 84 ? -7.215 4.869 11.308 1.00 98.38 84 LEU A C 1
ATOM 673 O O . LEU A 1 84 ? -6.937 3.908 12.017 1.00 98.38 84 LEU A O 1
ATOM 677 N N . GLU A 1 85 ? -7.721 5.995 11.807 1.00 97.31 85 GLU A N 1
ATOM 678 C CA . GLU A 1 85 ? -7.790 6.248 13.252 1.00 97.31 85 GLU A CA 1
ATOM 679 C C . GLU A 1 85 ? -9.048 5.649 13.888 1.00 97.31 85 GLU A C 1
ATOM 681 O O . GLU A 1 85 ? -9.048 5.188 15.031 1.00 97.31 85 GLU A O 1
ATOM 686 N N . SER A 1 86 ? -10.171 5.730 13.178 1.00 97.94 86 SER A N 1
ATOM 687 C CA . SER A 1 86 ? -11.480 5.403 13.742 1.00 97.94 86 SER A CA 1
ATOM 688 C C . SER A 1 86 ? -12.544 5.248 12.670 1.00 97.94 86 SER A C 1
ATOM 690 O O . SER A 1 86 ? -12.353 5.641 11.518 1.00 97.94 86 SER A O 1
ATOM 692 N N . ALA A 1 87 ? -13.700 4.745 13.076 1.00 97.69 87 ALA A N 1
ATOM 693 C CA . ALA A 1 87 ? -14.895 4.742 12.258 1.00 97.69 87 ALA A CA 1
ATOM 694 C C . ALA A 1 87 ? -16.115 5.202 13.063 1.00 97.69 87 ALA A C 1
ATOM 696 O O . ALA A 1 87 ? -16.187 4.991 14.274 1.00 97.69 87 ALA A O 1
ATOM 697 N N . ASP A 1 88 ? -17.066 5.839 12.386 1.00 97.75 88 ASP A N 1
ATOM 698 C CA . ASP A 1 88 ? -18.353 6.225 12.956 1.00 97.75 88 ASP A CA 1
ATOM 699 C C . ASP A 1 88 ? -19.442 5.264 12.479 1.00 97.75 88 ASP A C 1
ATOM 701 O O . ASP A 1 88 ? -19.511 4.885 11.300 1.00 97.75 88 ASP A O 1
ATOM 705 N N . GLY A 1 89 ? -20.315 4.890 13.406 1.00 94.94 89 GLY A N 1
ATOM 706 C CA . GLY A 1 89 ? -21.482 4.071 13.130 1.00 94.94 89 GLY A CA 1
ATOM 707 C C . GLY A 1 89 ? -22.656 4.385 14.044 1.00 94.94 89 GLY A C 1
ATOM 708 O O . GLY A 1 89 ? -22.628 5.314 14.851 1.00 94.94 89 GLY A O 1
ATOM 709 N N . GLU A 1 90 ? -23.687 3.551 13.957 1.00 95.31 90 GLU A N 1
ATOM 710 C CA . GLU A 1 90 ? -24.922 3.690 14.742 1.00 95.31 90 GLU A CA 1
ATOM 711 C C . GLU A 1 90 ? -24.691 3.684 16.265 1.00 95.31 90 GLU A C 1
ATOM 713 O O . GLU A 1 90 ? -25.451 4.298 17.011 1.00 95.31 90 GLU A O 1
ATOM 718 N N . GLN A 1 91 ? -23.637 3.005 16.731 1.00 91.69 91 GLN A N 1
ATOM 719 C CA . GLN A 1 91 ? -23.254 2.927 18.149 1.00 91.69 91 GLN A CA 1
ATOM 720 C C . GLN A 1 91 ? -22.294 4.053 18.581 1.00 91.69 91 GLN A C 1
ATOM 722 O O . GLN A 1 91 ? -21.827 4.066 19.719 1.00 91.69 91 GLN A O 1
ATOM 727 N N . GLY A 1 92 ? -22.003 5.003 17.689 1.00 95.12 92 GLY A N 1
ATOM 728 C CA . GLY A 1 92 ? -21.033 6.073 17.893 1.00 95.12 92 GLY A CA 1
ATOM 729 C C . GLY A 1 92 ? -19.679 5.785 17.244 1.00 95.12 92 GLY A C 1
ATOM 730 O O . GLY A 1 92 ? -19.565 4.974 16.326 1.00 95.12 92 GLY A O 1
ATOM 731 N N . LYS A 1 93 ? -18.656 6.502 17.715 1.00 97.19 93 LYS A N 1
ATOM 732 C CA . LYS A 1 93 ? -17.287 6.433 17.200 1.00 97.19 93 LYS A CA 1
ATOM 733 C C . LYS A 1 93 ? -16.510 5.290 17.859 1.00 97.19 93 LYS A C 1
ATOM 735 O O . LYS A 1 93 ? -16.425 5.237 19.085 1.00 97.19 93 LYS A O 1
ATOM 740 N N . GLU A 1 94 ? -15.898 4.427 17.056 1.00 96.56 94 GLU A N 1
ATOM 741 C CA . GLU A 1 94 ? -15.022 3.331 17.488 1.00 96.56 94 GLU A CA 1
ATOM 742 C C . GLU A 1 94 ? -13.594 3.579 16.984 1.00 96.56 94 GLU A C 1
ATOM 744 O O . GLU A 1 94 ? -13.387 3.954 15.829 1.00 96.56 94 GLU A O 1
ATOM 749 N N . ALA A 1 95 ? -12.600 3.396 17.855 1.00 97.38 95 ALA A N 1
ATOM 750 C CA . ALA A 1 95 ? -11.195 3.465 17.467 1.00 97.38 95 ALA A CA 1
ATOM 751 C C . ALA A 1 95 ? -10.776 2.179 16.747 1.00 97.38 95 ALA A C 1
ATOM 753 O O . ALA A 1 95 ? -11.176 1.080 17.138 1.00 97.38 95 ALA A O 1
ATOM 754 N N . VAL A 1 96 ? -9.946 2.325 15.720 1.00 97.50 96 VAL A N 1
ATOM 755 C CA . VAL A 1 96 ? -9.347 1.185 15.026 1.00 97.50 96 VAL A CA 1
ATOM 756 C C . VAL A 1 96 ? -8.338 0.495 15.941 1.00 97.50 96 VAL A C 1
ATOM 758 O O . VAL A 1 96 ? -7.663 1.135 16.749 1.00 97.50 96 VAL A O 1
ATOM 761 N N . LYS A 1 97 ? -8.266 -0.830 15.838 1.00 98.25 97 LYS A N 1
ATOM 762 C CA . LYS A 1 97 ? -7.282 -1.646 16.542 1.00 98.25 97 LYS A CA 1
ATOM 763 C C . LYS A 1 97 ? -6.007 -1.726 15.727 1.00 98.25 97 LYS A C 1
ATOM 765 O O . LYS A 1 97 ? -6.053 -2.047 14.541 1.00 98.25 97 LYS A O 1
ATOM 770 N N . ASP A 1 98 ? -4.891 -1.519 16.407 1.00 98.50 98 ASP A N 1
ATOM 771 C CA . ASP A 1 98 ? -3.588 -1.831 15.849 1.00 98.50 98 ASP A CA 1
ATOM 772 C C . ASP A 1 98 ? -3.417 -3.353 15.776 1.00 98.50 98 ASP A C 1
ATOM 774 O O . ASP A 1 98 ? -3.720 -4.070 16.737 1.00 98.50 98 ASP A O 1
ATOM 778 N N . VAL A 1 99 ? -3.010 -3.840 14.605 1.00 98.56 99 VAL A N 1
ATOM 779 C CA . VAL A 1 99 ? -2.845 -5.264 14.306 1.00 98.56 99 VAL A CA 1
ATOM 780 C C . VAL A 1 99 ? -1.639 -5.490 13.398 1.00 98.56 99 VAL A C 1
ATOM 782 O O . VAL A 1 99 ? -1.254 -4.611 12.620 1.00 98.56 99 VAL A O 1
ATOM 785 N N . SER A 1 100 ? -1.104 -6.710 13.431 1.00 98.31 100 SER A N 1
ATOM 786 C CA . SER A 1 100 ? -0.047 -7.143 12.521 1.00 98.31 100 SER A CA 1
ATOM 787 C C . SER A 1 100 ? -0.547 -7.296 11.085 1.00 98.31 100 SER A C 1
ATOM 789 O O . SER A 1 100 ? -1.649 -7.796 10.822 1.00 98.31 100 SER A O 1
ATOM 791 N N . ALA A 1 101 ? 0.313 -6.940 10.139 1.00 98.44 101 ALA A N 1
ATOM 792 C CA . ALA A 1 101 ? 0.123 -7.187 8.725 1.00 98.44 101 ALA A CA 1
ATOM 793 C C . ALA A 1 101 ? 0.305 -8.672 8.378 1.00 98.44 101 ALA A C 1
ATOM 795 O O . ALA A 1 101 ? 1.122 -9.398 8.945 1.00 98.44 101 ALA A O 1
ATOM 796 N N . THR A 1 102 ? -0.422 -9.113 7.356 1.00 98.25 102 THR A N 1
ATOM 797 C CA . THR A 1 102 ? -0.182 -10.380 6.659 1.00 98.25 102 THR A CA 1
ATOM 798 C C . THR A 1 102 ? 0.148 -10.101 5.200 1.00 98.25 102 THR A C 1
ATOM 800 O O . THR A 1 102 ? -0.475 -9.233 4.589 1.00 98.25 102 THR A O 1
ATOM 803 N N . LEU A 1 103 ? 1.122 -10.833 4.655 1.00 97.75 103 LEU A N 1
ATOM 804 C CA . LEU A 1 103 ? 1.593 -10.673 3.281 1.00 97.75 103 LEU A CA 1
ATOM 805 C C . LEU A 1 103 ? 1.124 -11.841 2.418 1.00 97.75 103 LEU A C 1
ATOM 807 O O . LEU A 1 103 ? 1.181 -13.002 2.842 1.00 97.75 103 LEU A O 1
ATOM 811 N N . LYS A 1 104 ? 0.688 -11.540 1.197 1.00 97.81 104 LYS A N 1
ATOM 812 C CA . LYS A 1 104 ? 0.417 -12.546 0.170 1.00 97.81 104 LYS A CA 1
ATOM 813 C C . LYS A 1 104 ? 0.525 -11.922 -1.217 1.00 97.81 104 LYS A C 1
ATOM 815 O O . LYS A 1 104 ? -0.283 -11.065 -1.548 1.00 97.81 104 LYS A O 1
ATOM 820 N N . ASP A 1 105 ? 1.434 -12.414 -2.053 1.00 97.94 105 ASP A N 1
ATOM 821 C CA . ASP A 1 105 ? 1.651 -11.873 -3.400 1.00 97.94 105 ASP A CA 1
ATOM 822 C C . ASP A 1 105 ? 1.897 -10.352 -3.323 1.00 97.94 105 ASP A C 1
ATOM 824 O O . ASP A 1 105 ? 2.799 -9.911 -2.619 1.00 97.94 105 ASP A O 1
ATOM 828 N N . ASN A 1 106 ? 1.060 -9.543 -3.969 1.00 98.25 106 ASN A N 1
ATOM 829 C CA . ASN A 1 106 ? 1.112 -8.084 -3.910 1.00 98.25 106 ASN A CA 1
ATOM 830 C C . ASN A 1 106 ? 0.195 -7.457 -2.840 1.00 98.25 106 ASN A C 1
ATOM 832 O O . ASN A 1 106 ? -0.085 -6.259 -2.889 1.00 98.25 106 ASN A O 1
ATOM 836 N N . GLU A 1 107 ? -0.325 -8.268 -1.916 1.00 98.62 107 GLU A N 1
ATOM 837 C CA . GLU A 1 107 ? -1.261 -7.875 -0.863 1.00 98.62 107 GLU A CA 1
ATOM 838 C C . GLU A 1 107 ? -0.547 -7.674 0.479 1.00 98.62 107 GLU A C 1
ATOM 840 O O . GLU A 1 107 ? 0.131 -8.577 0.978 1.00 98.62 107 GLU A O 1
ATOM 845 N N . VAL A 1 108 ? -0.800 -6.522 1.105 1.00 98.69 108 VAL A N 1
ATOM 846 C CA . VAL A 1 108 ? -0.626 -6.303 2.547 1.00 98.69 108 VAL A CA 1
ATOM 847 C C . VAL A 1 108 ? -2.005 -6.179 3.174 1.00 98.69 108 VAL A C 1
ATOM 849 O O . VAL A 1 108 ? -2.821 -5.356 2.749 1.00 98.69 108 VAL A O 1
ATOM 852 N N . ARG A 1 109 ? -2.289 -6.992 4.191 1.00 98.75 109 ARG A N 1
ATOM 853 C CA . ARG A 1 109 ? -3.597 -7.001 4.850 1.00 98.75 109 ARG A CA 1
ATOM 854 C C . ARG A 1 109 ? -3.493 -6.922 6.366 1.00 98.75 109 ARG A C 1
ATOM 856 O O . ARG A 1 109 ? -2.893 -7.798 6.987 1.00 98.75 109 ARG A O 1
ATOM 863 N N . TYR A 1 110 ? -4.203 -5.948 6.927 1.00 98.69 110 TYR A N 1
ATOM 864 C CA . TYR A 1 110 ? -4.452 -5.753 8.352 1.00 98.69 110 TYR A CA 1
ATOM 865 C C . TYR A 1 110 ? -5.857 -6.265 8.671 1.00 98.69 110 TYR A C 1
ATOM 867 O O . TYR A 1 110 ? -6.859 -5.695 8.227 1.00 98.69 110 TYR A O 1
ATOM 875 N N . LYS A 1 111 ? -5.938 -7.402 9.365 1.00 98.44 111 LYS A N 1
ATOM 876 C CA . LYS A 1 111 ? -7.213 -8.085 9.618 1.00 98.44 111 LYS A CA 1
ATOM 877 C C . LYS A 1 111 ? -7.864 -7.610 10.902 1.00 98.44 111 LYS A C 1
ATOM 879 O O . LYS A 1 111 ? -7.177 -7.396 11.890 1.00 98.44 111 LYS A O 1
ATOM 884 N N . ASP A 1 112 ? -9.191 -7.538 10.891 1.00 97.88 112 ASP A N 1
ATOM 885 C CA . ASP A 1 112 ? -9.998 -7.244 12.082 1.00 97.88 112 ASP A CA 1
ATOM 886 C C . ASP A 1 112 ? -9.620 -5.911 12.765 1.00 97.88 112 ASP A C 1
ATOM 888 O O . ASP A 1 112 ? -9.718 -5.771 13.988 1.00 97.88 112 ASP A O 1
ATOM 892 N N . ILE A 1 113 ? -9.240 -4.912 11.955 1.00 98.00 113 ILE A N 1
ATOM 893 C CA . ILE A 1 113 ? -8.969 -3.531 12.395 1.00 98.00 113 ILE A CA 1
ATOM 894 C C . ILE A 1 113 ? -10.188 -2.907 13.093 1.00 98.00 113 ILE A C 1
ATOM 896 O O . ILE A 1 113 ? -10.061 -2.092 14.003 1.00 98.00 113 ILE A O 1
ATOM 900 N N . LEU A 1 114 ? -11.380 -3.347 12.694 1.00 97.12 114 LEU A N 1
ATOM 901 C CA . LEU A 1 114 ? -12.665 -3.166 13.361 1.00 97.12 114 LEU A CA 1
ATOM 902 C C . LEU A 1 114 ? -13.420 -4.496 13.263 1.00 97.12 114 LEU A C 1
ATOM 904 O O . LEU A 1 114 ? -13.028 -5.393 12.508 1.00 97.12 114 LEU A O 1
ATOM 908 N N . LYS A 1 115 ? -14.529 -4.646 13.997 1.00 96.06 115 LYS A N 1
ATOM 909 C CA . LYS A 1 115 ? -15.337 -5.871 13.918 1.00 96.06 115 LYS A CA 1
ATOM 910 C C . LYS A 1 115 ? -15.697 -6.182 12.457 1.00 96.06 115 LYS A C 1
ATOM 912 O O . LYS A 1 115 ? -16.337 -5.373 11.785 1.00 96.06 115 LYS A O 1
ATOM 917 N N . SER A 1 116 ? -15.286 -7.363 11.988 1.00 96.25 116 SER A N 1
ATOM 918 C CA . SER A 1 116 ? -15.593 -7.884 10.649 1.00 96.25 116 SER A CA 1
ATOM 919 C C . SER A 1 116 ? -15.161 -6.973 9.491 1.00 96.25 116 SER A C 1
ATOM 921 O O . SER A 1 116 ? -15.750 -7.022 8.408 1.00 96.25 116 SER A O 1
ATOM 923 N N . THR A 1 117 ? -14.124 -6.164 9.715 1.00 98.00 117 THR A N 1
ATOM 924 C CA . THR A 1 117 ? -13.562 -5.223 8.742 1.00 98.00 117 THR A CA 1
ATOM 925 C C . THR A 1 117 ? -12.048 -5.393 8.672 1.00 98.00 117 THR A C 1
ATOM 927 O O . THR A 1 117 ? -11.381 -5.367 9.705 1.00 98.00 117 THR A O 1
ATOM 930 N N . ASP A 1 118 ? -11.507 -5.521 7.461 1.00 98.44 118 ASP A N 1
ATOM 931 C CA . ASP A 1 118 ? -10.061 -5.502 7.209 1.00 98.44 118 ASP A CA 1
ATOM 932 C C . ASP A 1 118 ? -9.672 -4.259 6.410 1.00 98.44 118 ASP A C 1
ATOM 934 O O . ASP A 1 118 ? -10.458 -3.762 5.600 1.00 98.44 118 ASP A O 1
ATOM 938 N N . LEU A 1 119 ? -8.420 -3.839 6.561 1.00 98.69 119 LEU A N 1
ATOM 939 C CA . LEU A 1 119 ? -7.756 -2.910 5.655 1.00 98.69 119 LEU A CA 1
ATOM 940 C C . LEU A 1 119 ? -6.817 -3.707 4.748 1.00 98.69 119 LEU A C 1
ATOM 942 O O . LEU A 1 119 ? -5.912 -4.403 5.220 1.00 98.69 119 LEU A 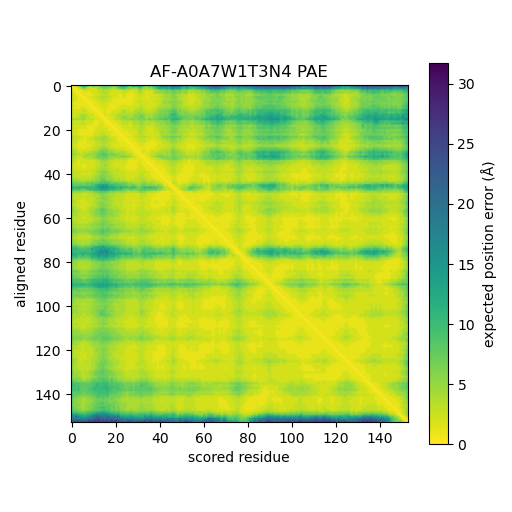O 1
ATOM 946 N N . ARG A 1 120 ? -7.055 -3.644 3.439 1.00 98.75 120 ARG A N 1
ATOM 947 C CA . ARG A 1 120 ? -6.234 -4.309 2.426 1.00 98.75 120 ARG A CA 1
ATOM 948 C C . ARG A 1 120 ? -5.583 -3.276 1.519 1.00 98.75 120 ARG A C 1
ATOM 950 O O . ARG A 1 120 ? -6.271 -2.423 0.975 1.00 98.75 120 ARG A O 1
ATOM 957 N N . ASN A 1 121 ? -4.300 -3.470 1.250 1.00 98.62 121 ASN A N 1
ATOM 958 C CA . ASN A 1 121 ? -3.550 -2.751 0.235 1.00 98.62 121 ASN A CA 1
ATOM 959 C C . ASN A 1 121 ? -3.037 -3.729 -0.824 1.00 98.62 121 ASN A C 1
ATOM 961 O O . ASN A 1 121 ? -2.479 -4.772 -0.487 1.00 98.62 121 ASN A O 1
ATOM 965 N N . LEU A 1 122 ? -3.252 -3.401 -2.096 1.00 98.56 122 LEU A N 1
ATOM 966 C CA . LEU A 1 122 ? -2.727 -4.117 -3.255 1.00 98.56 122 LEU A CA 1
ATOM 967 C C . LEU A 1 122 ? -1.751 -3.209 -3.996 1.00 98.56 122 LEU A C 1
ATOM 969 O O . LEU A 1 122 ? -2.147 -2.146 -4.481 1.00 98.56 122 LEU A O 1
ATOM 973 N N . THR A 1 123 ? -0.502 -3.643 -4.111 1.00 97.88 123 THR A N 1
ATOM 974 C CA . THR A 1 123 ? 0.555 -2.868 -4.765 1.00 97.88 123 THR A CA 1
ATOM 975 C C . THR A 1 123 ? 0.724 -3.295 -6.221 1.00 97.88 123 THR A C 1
ATOM 977 O O . THR A 1 123 ? 0.742 -4.481 -6.565 1.00 97.88 123 THR A O 1
ATOM 980 N N . PHE A 1 124 ? 0.840 -2.316 -7.104 1.00 96.94 124 PHE A N 1
ATOM 981 C CA . PHE A 1 124 ? 1.171 -2.470 -8.516 1.00 96.94 124 PHE A CA 1
ATOM 982 C C . PHE A 1 124 ? 2.413 -1.636 -8.823 1.00 96.94 124 PHE A C 1
ATOM 984 O O . PHE A 1 124 ? 2.876 -0.877 -7.976 1.00 96.94 124 PHE A O 1
ATOM 991 N N . ASN A 1 125 ? 2.932 -1.746 -10.047 1.00 95.94 125 ASN A N 1
ATOM 992 C CA . ASN A 1 125 ? 4.141 -1.024 -10.437 1.00 95.94 125 ASN A CA 1
ATOM 993 C C . ASN A 1 125 ? 4.055 0.487 -10.158 1.00 95.94 125 ASN A C 1
ATOM 995 O O . ASN A 1 125 ? 4.965 1.082 -9.590 1.00 95.94 125 ASN A O 1
ATOM 999 N N . THR A 1 126 ? 2.930 1.092 -10.536 1.00 93.94 126 THR A N 1
ATOM 1000 C CA . THR A 1 126 ? 2.738 2.549 -10.549 1.00 93.94 126 THR A CA 1
ATOM 1001 C C . THR A 1 126 ? 1.596 3.019 -9.650 1.00 93.94 126 THR A C 1
ATOM 1003 O O . THR A 1 126 ? 1.267 4.203 -9.630 1.00 93.94 126 THR A O 1
ATOM 1006 N N . SER A 1 127 ? 0.944 2.112 -8.918 1.00 95.50 127 SER A N 1
ATOM 1007 C CA . SER A 1 127 ? -0.207 2.456 -8.078 1.00 95.50 127 SER A CA 1
ATOM 1008 C C . SER A 1 127 ? -0.370 1.521 -6.885 1.00 95.50 127 SER A C 1
ATOM 1010 O O . SER A 1 127 ? 0.038 0.363 -6.916 1.00 95.50 127 SER A O 1
ATOM 1012 N N . VAL A 1 128 ? -0.996 2.034 -5.828 1.00 97.62 128 VAL A N 1
ATOM 1013 C CA . VAL A 1 128 ? -1.528 1.228 -4.727 1.00 97.62 128 VAL A CA 1
ATOM 1014 C C . VAL A 1 128 ? -3.038 1.359 -4.755 1.00 97.62 128 VAL A C 1
ATOM 1016 O O . VAL A 1 128 ? -3.576 2.459 -4.892 1.00 97.62 128 VAL A O 1
ATOM 1019 N N . LYS A 1 129 ? -3.722 0.230 -4.620 1.00 98.00 129 LYS A N 1
ATOM 1020 C CA . LYS A 1 129 ? -5.158 0.187 -4.385 1.00 98.00 129 LYS A CA 1
ATOM 1021 C C . LYS A 1 129 ? -5.412 -0.168 -2.928 1.00 98.00 129 LYS A C 1
ATOM 1023 O O . LYS A 1 129 ? -5.009 -1.237 -2.477 1.00 98.00 129 LYS A O 1
ATOM 1028 N N . GLU A 1 1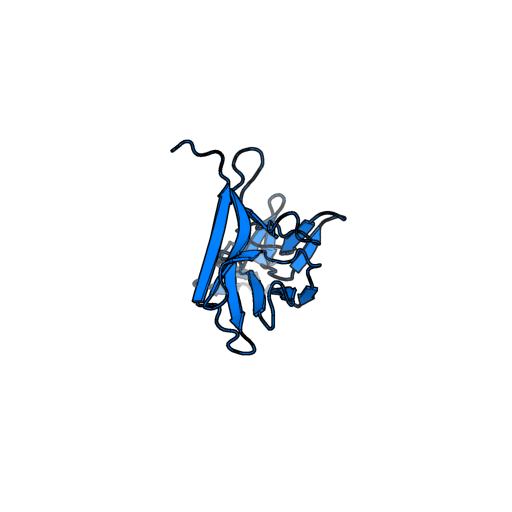30 ? -6.137 0.698 -2.240 1.00 98.25 130 GLU A N 1
ATOM 1029 C CA . GLU A 1 130 ? -6.604 0.467 -0.879 1.00 98.25 130 GLU A CA 1
ATOM 1030 C C . GLU A 1 130 ? -8.080 0.057 -0.879 1.00 98.25 130 GLU A C 1
ATOM 1032 O O . GLU A 1 130 ? -8.902 0.646 -1.583 1.00 98.25 130 GLU A O 1
ATOM 1037 N N . ASP A 1 131 ? -8.413 -0.954 -0.081 1.00 98.06 131 ASP A N 1
ATOM 1038 C CA . ASP A 1 131 ? -9.769 -1.442 0.122 1.00 98.06 131 ASP A CA 1
ATOM 1039 C C . ASP A 1 131 ? -10.083 -1.555 1.621 1.00 98.06 131 ASP A C 1
ATOM 1041 O O . ASP A 1 131 ? -9.354 -2.204 2.378 1.00 98.06 131 ASP A O 1
ATOM 1045 N N . ILE A 1 132 ? -11.246 -1.039 2.023 1.00 97.81 132 ILE A N 1
ATOM 1046 C CA . ILE A 1 132 ? -11.903 -1.426 3.275 1.00 97.81 132 ILE A CA 1
ATOM 1047 C C . ILE A 1 132 ? -12.795 -2.633 2.986 1.00 97.81 132 ILE A C 1
ATOM 1049 O O . ILE A 1 132 ? -13.795 -2.536 2.271 1.00 97.81 132 ILE A O 1
ATOM 1053 N N . VAL A 1 133 ? -12.420 -3.796 3.514 1.00 97.81 133 VAL A N 1
ATOM 1054 C CA . VAL A 1 133 ? -13.095 -5.066 3.228 1.00 97.81 133 VAL A CA 1
ATOM 1055 C C . VAL A 1 133 ? -14.053 -5.408 4.360 1.00 97.81 133 VAL A C 1
ATOM 1057 O O . VAL A 1 133 ? -13.630 -5.820 5.437 1.00 97.81 133 VAL A O 1
ATOM 1060 N N . LEU A 1 134 ? -15.353 -5.290 4.087 1.00 96.88 134 LEU A N 1
ATOM 1061 C CA . LEU A 1 134 ? -16.426 -5.645 5.016 1.00 96.88 134 LEU A CA 1
ATOM 1062 C C . LEU A 1 134 ? -16.844 -7.100 4.811 1.00 96.88 134 LEU A C 1
ATOM 1064 O O . LEU A 1 134 ? -17.336 -7.463 3.741 1.00 96.88 134 LEU A O 1
ATOM 1068 N N . ARG A 1 135 ? -16.676 -7.937 5.838 1.00 96.56 135 ARG A N 1
ATOM 1069 C CA . ARG A 1 135 ? -17.232 -9.302 5.847 1.00 96.56 135 ARG A CA 1
ATOM 1070 C C . ARG A 1 135 ? -18.713 -9.312 6.201 1.00 96.56 135 ARG A C 1
ATOM 1072 O O . ARG A 1 135 ? -19.462 -10.126 5.672 1.00 96.56 135 ARG A O 1
ATOM 1079 N N . GLU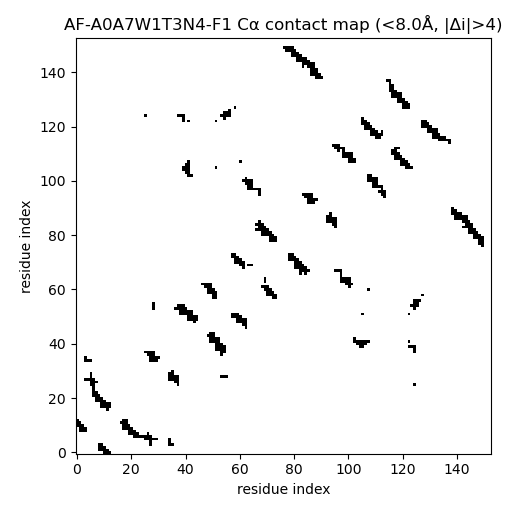 A 1 136 ? -19.121 -8.417 7.091 1.00 95.56 136 GLU A N 1
ATOM 1080 C CA . GLU A 1 136 ? -20.512 -8.218 7.489 1.00 95.56 136 GLU A CA 1
ATOM 1081 C C . GLU A 1 136 ? -20.739 -6.736 7.811 1.00 95.56 136 GLU A C 1
ATOM 1083 O O . GLU A 1 136 ? -19.809 -6.029 8.199 1.00 95.56 136 GLU A O 1
ATOM 1088 N N . TYR A 1 137 ? -21.976 -6.264 7.667 1.00 93.50 137 TYR A N 1
ATOM 1089 C CA . TYR A 1 137 ? -22.332 -4.918 8.104 1.00 93.50 137 TYR A CA 1
ATOM 1090 C C . TYR A 1 137 ? -22.521 -4.887 9.624 1.00 93.50 137 TYR A C 1
ATOM 1092 O O . TYR A 1 137 ? -23.339 -5.630 10.166 1.00 93.50 137 TYR A O 1
ATOM 1100 N N . THR A 1 138 ? -21.782 -4.014 10.308 1.00 93.69 138 THR A N 1
ATOM 1101 C CA . THR A 1 138 ? -21.782 -3.893 11.777 1.00 93.69 138 THR A CA 1
ATOM 1102 C C . THR A 1 138 ? -22.396 -2.586 12.287 1.00 93.69 138 THR A C 1
ATOM 1104 O O . THR A 1 138 ? -22.335 -2.315 13.483 1.00 93.69 138 THR A O 1
ATOM 1107 N N . GLY A 1 139 ? -22.995 -1.778 11.404 1.00 94.75 139 GLY A N 1
ATOM 1108 C CA . GLY A 1 139 ? -23.522 -0.448 11.737 1.00 94.75 139 GLY A CA 1
ATOM 1109 C C . GLY A 1 139 ? -22.533 0.698 11.490 1.00 94.75 139 GLY A C 1
ATOM 1110 O O . GLY A 1 139 ? -22.914 1.860 11.597 1.00 94.75 139 GLY A O 1
ATOM 1111 N N . VAL A 1 140 ? -21.279 0.393 11.140 1.00 95.62 140 VAL A N 1
ATOM 1112 C CA . VAL A 1 140 ? -20.267 1.380 10.728 1.00 95.62 140 VAL A CA 1
ATOM 1113 C C . VAL A 1 140 ? -20.563 1.885 9.315 1.00 95.62 140 VAL A C 1
ATOM 1115 O O . VAL A 1 140 ? -20.833 1.087 8.418 1.00 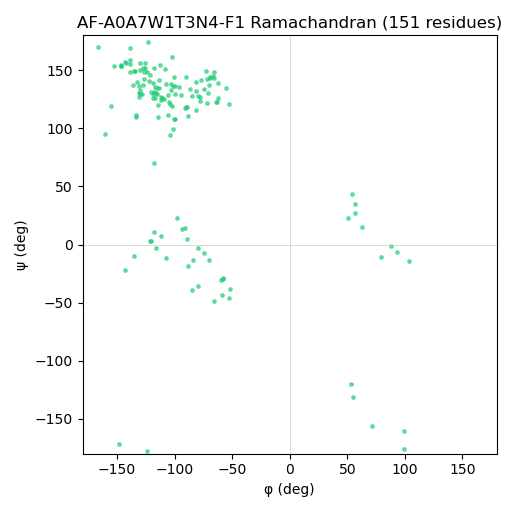95.62 140 VAL A O 1
ATOM 1118 N N . HIS A 1 141 ? -20.503 3.201 9.103 1.00 94.88 141 HIS A N 1
ATOM 1119 C CA . HIS A 1 141 ? -20.795 3.821 7.803 1.00 94.88 141 HIS A CA 1
ATOM 1120 C C . HIS A 1 141 ? -19.792 4.898 7.367 1.00 94.88 141 HIS A C 1
ATOM 1122 O O . HIS A 1 141 ? -19.842 5.327 6.214 1.00 94.88 141 HIS A O 1
ATOM 1128 N N . SER A 1 142 ? -18.887 5.333 8.247 1.00 97.00 142 SER A N 1
ATOM 1129 C CA . SER A 1 142 ? -17.858 6.330 7.926 1.00 97.00 142 SER A CA 1
ATOM 1130 C C . SER A 1 142 ? -16.508 5.911 8.496 1.00 97.00 142 SER A C 1
ATOM 1132 O O . SER A 1 142 ? -16.444 5.487 9.644 1.00 97.00 142 SER A O 1
ATOM 1134 N N . TYR A 1 143 ? -15.434 6.068 7.723 1.00 97.62 143 TYR A N 1
ATOM 1135 C CA . TYR A 1 143 ? -14.058 5.770 8.134 1.00 97.62 143 TYR A CA 1
ATOM 1136 C C . TYR A 1 143 ? -13.243 7.060 8.141 1.00 97.62 143 TYR A C 1
ATOM 1138 O O . TYR A 1 143 ? -13.277 7.819 7.172 1.00 97.62 143 TYR A O 1
ATOM 1146 N N . ASN A 1 144 ? -12.527 7.310 9.233 1.00 98.00 144 ASN A N 1
ATOM 1147 C CA . ASN A 1 144 ? -11.765 8.535 9.436 1.00 98.00 144 ASN A CA 1
ATOM 1148 C C . ASN A 1 144 ? -10.277 8.255 9.265 1.00 98.00 144 ASN A C 1
ATOM 1150 O O . ASN A 1 144 ? -9.657 7.586 10.098 1.00 98.00 144 ASN A O 1
ATOM 1154 N N . PHE A 1 145 ? -9.720 8.809 8.195 1.00 97.69 145 PHE A N 1
ATOM 1155 C CA . PHE A 1 145 ? -8.300 8.740 7.898 1.00 97.69 145 PHE A CA 1
ATOM 1156 C C . PHE A 1 145 ? -7.608 10.040 8.284 1.00 97.69 145 PHE A C 1
ATOM 1158 O O . PHE A 1 145 ? -8.150 11.132 8.101 1.00 97.69 145 PHE A O 1
ATOM 1165 N N . ASN A 1 146 ? -6.380 9.909 8.758 1.00 96.88 146 ASN A N 1
ATOM 1166 C CA . ASN A 1 146 ? -5.454 11.003 8.949 1.00 96.88 146 ASN A CA 1
ATOM 1167 C C . ASN A 1 146 ? -4.312 10.851 7.949 1.00 96.88 146 ASN A C 1
ATOM 1169 O O . ASN A 1 146 ? -3.691 9.792 7.851 1.00 96.88 146 ASN A O 1
ATOM 1173 N N . VAL A 1 147 ? -4.061 11.918 7.197 1.00 95.38 147 VAL A N 1
ATOM 1174 C CA . VAL A 1 147 ? -2.961 11.991 6.241 1.00 95.38 147 VAL A CA 1
ATOM 1175 C C . VAL A 1 147 ? -1.998 13.053 6.740 1.00 95.38 147 VAL A C 1
ATOM 1177 O O . VAL A 1 147 ? -2.297 14.247 6.712 1.00 95.38 147 VAL A O 1
ATOM 1180 N N . THR A 1 148 ? -0.834 12.612 7.205 1.00 94.31 148 THR A N 1
ATOM 1181 C CA . THR A 1 148 ? 0.242 13.504 7.638 1.00 94.31 148 THR A CA 1
ATOM 1182 C C . THR A 1 148 ? 1.214 13.717 6.485 1.00 94.31 148 THR A C 1
ATOM 1184 O O . THR A 1 148 ? 1.691 12.755 5.890 1.00 94.31 148 THR A O 1
ATOM 1187 N N . THR A 1 149 ? 1.525 14.973 6.174 1.00 91.50 149 THR A N 1
ATOM 1188 C CA . THR A 1 149 ? 2.467 15.362 5.115 1.00 91.50 149 THR A CA 1
ATOM 1189 C C . THR A 1 149 ? 3.288 16.574 5.553 1.00 91.50 149 THR A C 1
ATOM 1191 O O . THR A 1 149 ? 2.853 17.355 6.399 1.00 91.50 149 THR A O 1
ATOM 1194 N N . ALA A 1 150 ? 4.470 16.754 4.963 1.00 85.12 150 ALA A N 1
ATOM 1195 C CA . ALA A 1 150 ? 5.295 17.946 5.151 1.00 85.12 150 ALA A CA 1
ATOM 1196 C C . ALA A 1 150 ? 4.713 19.214 4.491 1.00 85.12 150 ALA A C 1
ATOM 1198 O O . ALA A 1 150 ? 5.173 20.325 4.774 1.00 85.12 150 ALA A O 1
ATOM 1199 N N . LEU A 1 151 ? 3.706 19.074 3.617 1.00 78.00 151 LEU A N 1
ATOM 1200 C CA . LEU A 1 151 ? 3.025 20.215 3.008 1.00 78.00 151 LEU A CA 1
ATOM 1201 C C . LEU A 1 151 ? 2.295 21.031 4.080 1.00 78.00 151 LEU A C 1
ATOM 1203 O O . LEU A 1 151 ? 1.431 20.534 4.799 1.00 78.00 151 LEU A O 1
ATOM 1207 N N . LYS A 1 152 ? 2.639 22.317 4.166 1.00 69.75 152 LYS A N 1
ATOM 1208 C CA . LYS A 1 152 ? 1.908 23.283 4.989 1.00 69.75 152 LYS A CA 1
ATOM 1209 C C . LYS A 1 152 ? 0.658 23.724 4.226 1.00 69.75 152 LYS A C 1
ATOM 1211 O O . LYS A 1 152 ? 0.777 24.108 3.064 1.00 69.75 152 LYS A O 1
ATOM 1216 N N . ALA A 1 153 ? -0.498 23.634 4.883 1.00 58.22 153 ALA A N 1
ATOM 1217 C CA . ALA A 1 153 ? -1.780 24.122 4.372 1.00 58.22 153 ALA A CA 1
ATOM 1218 C C . ALA A 1 153 ? -1.828 25.656 4.290 1.00 58.22 153 ALA A C 1
ATOM 1220 O O . ALA A 1 153 ? -1.172 26.315 5.134 1.00 58.22 153 ALA A O 1
#

Mean predicted aligned error: 4.26 Å

Nearest PDB structures (foldseek):
  7olc-assembly1_A  TM=1.710E-01  e=8.786E+00  Thermochaetoides thermophila DSM 1495
  2izo-assembly1_B  TM=1.813E-01  e=9.242E+00  Saccharolobus solfataricus
  8h11-assembly1_B  TM=1.357E-01  e=7.177E+00  Severe acute respiratory syndrome coronavirus

Sequence (153 aa):
MEERTDTEIVYDNQDGSFTKQIYTEPINVKEDGDWEPVSNMMILDGSDSIAPERTEIKPTFFPEMEQGKYSQFGEGDNQITFALESADGEQGKEAVKDVSATLKDNEVRYKDILKSTDLRNLTFNTSVKEDIVLREYTGVHSYNFNVTTALKA

Secondary structure (DSSP, 8-state):
-EEE-SSEEEEE-SSS-EEEEE-SS--EEEETTEEEE-EEEEEEETTTEEEEEE-SS--EEEEEEETTEEEEESSGGG-EEEEEEEEEETTEEEEPPP-BEEEETTEEEEEEEETTEEEEEEE-SS-EEEEEEESS--SEEEEEEEEE-S---

Radius of gyration: 19.81 Å; Cα contacts (8 Å, |Δi|>4): 344; chains: 1; bounding box: 47×39×56 Å

pLDDT: mean 94.99, std 5.29, range [58.22, 98.75]

Foldseek 3Di:
DWDDDQFKIKDDPVPPDIDMDGHPGGQWDDDPRDTDGAFLFWDDPPPFWIWTPHAQWTKTFGQKDDQQWTIWGDDDQFIKTKGFAWFQFPVGIDGFDIAGWDGDRNKTKGPCSDPQWIWIWGDDRPDIDIDTDHPDDPGTDGIDMDIDGPDDD

Organism: NCBI:txid2713503

Solvent-accessible surface area (backbone atoms only — not comparable to full-atom values): 8434 Å² total; per-residue (Å²): 95,80,50,64,49,46,37,35,43,38,38,52,69,86,78,88,51,72,50,75,49,80,53,98,55,73,53,26,39,79,53,102,87,42,72,40,70,56,32,39,42,50,38,74,54,73,92,71,29,29,29,50,73,32,42,78,50,66,52,36,29,37,50,49,34,56,87,24,27,43,37,37,38,70,62,82,83,61,32,37,38,41,21,49,45,30,34,36,30,81,93,44,79,44,71,41,49,60,38,57,49,45,75,54,61,34,30,45,33,30,61,60,29,41,85,52,25,27,45,36,37,39,47,44,48,82,48,74,49,79,43,80,46,70,79,51,92,78,55,66,79,46,77,44,71,47,78,49,56,69,74,80,131